Protein AF-A0A6G1YS16-F1 (afdb_monomer_lite)

Foldseek 3Di:
DDPVVVVVVCVVVVVPPPVVVVVCVQCVPPCLVVVVCCCVPVVAWALVVSCVPPPPDDSVNSVVNLVSCVVVVVKDWDWDPDVVIGITIHD

pLDDT: mean 90.27, std 12.43, range [54.34, 98.69]

Structure (mmCIF, N/CA/C/O backbone):
data_AF-A0A6G1YS16-F1
#
_entry.id   AF-A0A6G1YS16-F1
#
loop_
_atom_site.group_PDB
_atom_site.id
_atom_site.type_symbol
_atom_site.label_atom_id
_atom_site.label_alt_id
_atom_site.label_comp_id
_atom_site.label_asym_id
_atom_site.label_entity_id
_atom_site.label_seq_id
_atom_site.pdbx_PDB_ins_code
_atom_site.Cartn_x
_atom_site.Cartn_y
_atom_site.Cartn_z
_atom_site.occupancy
_atom_site.B_iso_or_equiv
_atom_site.auth_seq_id
_atom_site.auth_comp_id
_atom_site.auth_asym_id
_atom_site.auth_atom_id
_atom_site.pdbx_PDB_model_num
ATOM 1 N N . MET A 1 1 ? 25.882 -9.864 -30.267 1.00 58.53 1 MET A N 1
ATOM 2 C CA . MET A 1 1 ? 24.589 -10.519 -30.019 1.00 58.53 1 MET A CA 1
ATOM 3 C C . MET A 1 1 ? 23.552 -9.788 -30.839 1.00 58.53 1 MET A C 1
ATOM 5 O O . MET A 1 1 ? 23.411 -8.580 -30.659 1.00 58.53 1 MET A O 1
ATOM 9 N N . ASN A 1 2 ? 22.962 -10.454 -31.827 1.00 73.62 2 ASN A N 1
ATOM 10 C CA . ASN A 1 2 ? 21.965 -9.826 -32.694 1.00 73.62 2 ASN A CA 1
ATOM 11 C C . ASN A 1 2 ? 20.565 -9.888 -32.047 1.00 73.62 2 ASN A C 1
ATOM 13 O O . ASN A 1 2 ? 20.359 -10.560 -31.037 1.00 73.62 2 ASN A O 1
ATOM 17 N N . MET A 1 3 ? 19.605 -9.163 -32.622 1.00 67.25 3 MET A N 1
ATOM 18 C CA . MET A 1 3 ? 18.242 -9.061 -32.085 1.00 67.25 3 MET A CA 1
ATOM 19 C C . MET A 1 3 ? 17.502 -10.407 -32.006 1.00 67.25 3 MET A C 1
ATOM 21 O O . MET A 1 3 ? 16.671 -10.574 -31.123 1.00 67.25 3 MET A O 1
ATOM 25 N N . ILE A 1 4 ? 17.821 -11.362 -32.884 1.00 74.31 4 ILE A N 1
ATOM 26 C CA . ILE A 1 4 ? 17.199 -12.694 -32.933 1.00 74.31 4 ILE A CA 1
ATOM 27 C C . ILE A 1 4 ? 17.737 -13.567 -31.790 1.00 74.31 4 ILE A C 1
ATOM 29 O O . ILE A 1 4 ? 16.955 -14.164 -31.058 1.00 74.31 4 ILE A O 1
ATOM 33 N N . GLU A 1 5 ? 19.054 -13.548 -31.560 1.00 73.94 5 GLU A N 1
ATOM 34 C CA . GLU A 1 5 ? 19.696 -14.250 -30.436 1.00 73.94 5 GLU A CA 1
ATOM 35 C C . GLU A 1 5 ? 19.213 -13.717 -29.080 1.00 73.94 5 GLU A C 1
ATOM 37 O O . GLU A 1 5 ? 19.019 -14.481 -28.137 1.00 73.94 5 GLU A O 1
ATOM 42 N N . LEU A 1 6 ? 18.997 -12.400 -28.971 1.00 65.94 6 LEU A N 1
ATOM 43 C CA . LEU A 1 6 ? 18.473 -11.787 -27.751 1.00 65.94 6 LEU A CA 1
ATOM 44 C C . LEU A 1 6 ? 17.037 -12.238 -27.476 1.00 65.94 6 LEU A C 1
ATOM 46 O O . LEU A 1 6 ? 16.685 -12.500 -26.330 1.00 65.94 6 LEU A O 1
ATOM 50 N N . GLN A 1 7 ? 16.211 -12.327 -28.513 1.00 68.19 7 GLN A N 1
ATOM 51 C CA . GLN A 1 7 ? 14.805 -12.673 -28.368 1.00 68.19 7 GLN A CA 1
ATOM 52 C C . GLN A 1 7 ? 14.637 -14.143 -27.967 1.00 68.19 7 GLN A C 1
ATOM 54 O O . GLN A 1 7 ? 13.961 -14.418 -26.983 1.00 68.19 7 GLN A O 1
ATOM 59 N N . GLU A 1 8 ? 15.365 -15.059 -28.606 1.00 71.19 8 GLU A N 1
ATOM 60 C CA . GLU A 1 8 ? 15.403 -16.481 -28.237 1.00 71.19 8 GLU A CA 1
ATOM 61 C C . GLU A 1 8 ? 15.956 -16.702 -26.813 1.00 71.19 8 GLU A C 1
ATOM 63 O O . GLU A 1 8 ? 15.453 -17.530 -26.050 1.00 71.19 8 GLU A O 1
ATOM 68 N N . HIS A 1 9 ? 16.953 -15.909 -26.400 1.00 66.69 9 HIS A N 1
ATOM 69 C CA . HIS A 1 9 ? 17.466 -15.928 -25.029 1.00 66.69 9 HIS A CA 1
ATOM 70 C C . HIS A 1 9 ? 16.408 -15.457 -24.020 1.00 66.69 9 HIS A C 1
ATOM 72 O O . HIS A 1 9 ? 16.178 -16.114 -23.008 1.00 66.69 9 HIS A O 1
ATOM 78 N N . LEU A 1 10 ? 15.717 -14.349 -24.296 1.00 64.69 10 LEU A N 1
ATOM 79 C CA . LEU A 1 10 ? 14.656 -13.835 -23.428 1.00 64.69 10 LEU A CA 1
ATOM 80 C C . LEU A 1 10 ? 13.465 -14.802 -23.341 1.00 64.69 10 LEU A C 1
ATOM 82 O O . LEU A 1 10 ? 12.899 -14.957 -22.262 1.00 64.69 10 LEU A O 1
ATOM 86 N N . GLU A 1 11 ? 13.110 -15.496 -24.421 1.00 67.56 11 GLU A N 1
ATOM 87 C CA . GLU A 1 11 ? 12.073 -16.535 -24.410 1.00 67.56 11 GLU A CA 1
ATOM 88 C C . GLU A 1 11 ? 12.471 -17.737 -23.541 1.00 67.56 11 GLU A C 1
ATOM 90 O O . GLU A 1 11 ? 11.694 -18.150 -22.677 1.00 67.56 11 GLU A O 1
ATOM 95 N N . ASN A 1 12 ? 13.709 -18.225 -23.671 1.00 66.31 12 ASN A N 1
ATOM 96 C CA . ASN A 1 12 ? 14.228 -19.354 -22.887 1.00 66.31 12 ASN A CA 1
ATOM 97 C C . ASN A 1 12 ? 14.325 -19.076 -21.375 1.00 66.31 12 ASN A C 1
ATOM 99 O O . ASN A 1 12 ? 14.235 -20.005 -20.573 1.00 66.31 12 ASN A O 1
ATOM 103 N N . PHE A 1 13 ? 14.465 -17.811 -20.968 1.00 65.06 13 PHE A N 1
ATOM 104 C CA . PHE A 1 13 ? 14.422 -17.392 -19.560 1.00 65.06 13 PHE A CA 1
ATOM 105 C C . PHE A 1 13 ? 13.028 -16.925 -19.091 1.00 65.06 13 PHE A C 1
ATOM 107 O O . PHE A 1 13 ? 12.893 -16.438 -17.966 1.00 65.06 13 PHE A O 1
ATOM 114 N N . GLY A 1 14 ? 11.984 -17.046 -19.922 1.00 54.34 14 GLY A N 1
ATOM 115 C CA . GLY A 1 14 ? 10.620 -16.610 -19.587 1.00 54.34 14 GLY A CA 1
ATOM 116 C C . GLY A 1 14 ? 10.456 -15.086 -19.478 1.00 54.34 14 GLY A C 1
ATOM 117 O O . GLY A 1 14 ? 9.530 -14.595 -18.835 1.00 54.34 14 GLY A O 1
ATOM 118 N N . MET A 1 15 ? 11.356 -14.315 -20.090 1.00 61.31 15 MET A N 1
ATOM 119 C CA . MET A 1 15 ? 11.453 -12.856 -19.989 1.00 61.31 15 MET A CA 1
ATOM 120 C C . MET A 1 15 ? 10.594 -12.078 -21.001 1.00 61.31 15 MET A C 1
ATOM 122 O O . MET A 1 15 ? 10.676 -10.850 -21.017 1.00 61.31 15 MET A O 1
ATOM 126 N N . ILE A 1 16 ? 9.716 -12.734 -21.780 1.00 59.53 16 ILE A N 1
ATOM 127 C CA . ILE A 1 16 ? 8.703 -12.049 -22.625 1.00 59.53 16 ILE A CA 1
ATOM 128 C C . ILE A 1 16 ? 7.833 -11.083 -21.788 1.00 59.53 16 ILE A C 1
ATOM 130 O O . ILE A 1 16 ? 7.302 -10.101 -22.302 1.00 59.53 16 ILE A O 1
ATOM 134 N N . ALA A 1 17 ? 7.771 -11.282 -20.470 1.00 69.12 17 ALA A N 1
ATOM 135 C CA . ALA A 1 17 ? 7.373 -10.264 -19.510 1.00 69.12 17 ALA A CA 1
ATOM 136 C C . ALA A 1 17 ? 8.332 -10.307 -18.315 1.00 69.12 17 ALA A C 1
ATOM 138 O O . ALA A 1 17 ? 8.100 -11.052 -17.365 1.00 69.12 17 ALA A O 1
ATOM 139 N N . CYS A 1 18 ? 9.425 -9.537 -18.373 1.00 78.69 18 CYS A N 1
ATOM 140 C CA . CYS A 1 18 ? 10.43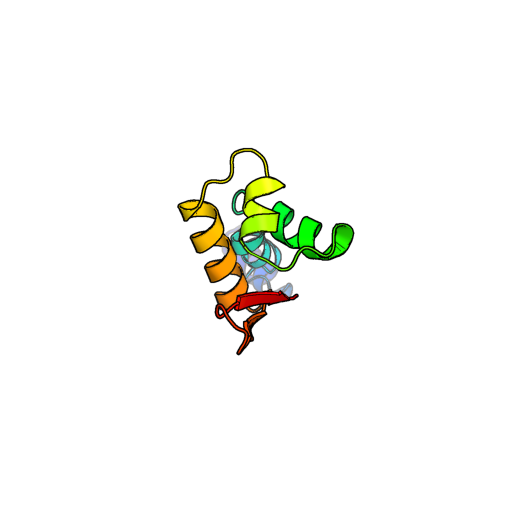0 -9.489 -17.309 1.00 78.69 18 CYS A CA 1
ATOM 141 C C . CYS A 1 18 ? 9.760 -9.280 -15.931 1.00 78.69 18 CYS A C 1
ATOM 143 O O . CYS A 1 18 ? 9.208 -8.204 -15.671 1.00 78.69 18 CYS A O 1
ATOM 145 N N . PRO A 1 19 ? 9.814 -10.270 -15.018 1.00 78.75 19 PRO A N 1
ATOM 146 C CA . PRO A 1 19 ? 9.155 -10.167 -13.715 1.00 78.75 19 PRO A CA 1
ATOM 147 C C . PRO A 1 19 ? 9.689 -9.009 -12.867 1.00 78.75 19 PRO A C 1
ATOM 149 O O . PRO A 1 19 ? 8.962 -8.431 -12.056 1.00 78.75 19 PRO A O 1
ATOM 152 N N . VAL A 1 20 ? 10.953 -8.635 -13.087 1.00 86.31 20 VAL A N 1
ATOM 153 C CA . VAL A 1 20 ? 11.584 -7.475 -12.451 1.00 86.31 20 VAL A CA 1
ATOM 154 C C . VAL A 1 20 ? 10.941 -6.177 -12.934 1.00 86.31 20 VAL A C 1
ATOM 156 O O . VAL A 1 20 ? 10.571 -5.352 -12.105 1.00 86.31 20 VAL A O 1
ATOM 159 N N . ASP A 1 21 ? 10.741 -6.011 -14.245 1.00 84.06 21 ASP A N 1
ATOM 160 C CA . ASP A 1 21 ? 10.087 -4.822 -14.808 1.00 84.06 21 ASP A CA 1
ATOM 161 C C . ASP A 1 21 ? 8.645 -4.687 -14.297 1.00 84.06 21 ASP A C 1
ATOM 163 O O . ASP A 1 21 ? 8.223 -3.619 -13.855 1.00 84.06 21 ASP A O 1
ATOM 167 N N . ASN A 1 22 ? 7.910 -5.800 -14.241 1.00 81.38 22 ASN A N 1
ATOM 168 C CA . ASN A 1 22 ? 6.559 -5.821 -13.680 1.00 81.38 22 ASN A CA 1
ATOM 169 C C . ASN A 1 22 ? 6.541 -5.444 -12.194 1.00 81.38 22 ASN A C 1
ATOM 171 O O . ASN A 1 22 ? 5.704 -4.649 -11.772 1.00 81.38 22 ASN A O 1
ATOM 175 N N . SER A 1 23 ? 7.497 -5.945 -11.411 1.00 87.94 23 SER A N 1
ATOM 176 C CA . SER A 1 23 ? 7.633 -5.580 -9.997 1.00 87.94 23 SER A CA 1
ATOM 177 C C . SER A 1 23 ? 7.987 -4.098 -9.826 1.00 87.94 23 SER A C 1
ATOM 179 O O . SER A 1 23 ? 7.443 -3.421 -8.952 1.00 87.94 23 SER A O 1
ATOM 181 N N . LEU A 1 24 ? 8.863 -3.560 -10.679 1.00 90.62 24 LEU A N 1
ATOM 182 C CA . LEU A 1 24 ? 9.284 -2.158 -10.641 1.00 90.62 24 LEU A CA 1
ATOM 183 C C . LEU A 1 24 ? 8.180 -1.189 -11.070 1.00 90.62 24 LEU A C 1
ATOM 185 O O . LEU A 1 24 ? 8.115 -0.090 -10.521 1.00 90.62 24 LEU A O 1
ATOM 189 N N . LYS A 1 25 ? 7.263 -1.585 -11.960 1.00 86.75 25 LYS A N 1
ATOM 190 C CA . LYS A 1 25 ? 6.071 -0.775 -12.281 1.00 86.75 25 LYS A CA 1
ATOM 191 C C . LYS A 1 25 ? 5.235 -0.456 -11.044 1.00 86.75 25 LYS A C 1
ATOM 193 O O . LYS A 1 25 ? 4.645 0.621 -10.991 1.00 86.75 25 LYS A O 1
ATOM 198 N N . ILE A 1 26 ? 5.235 -1.356 -10.059 1.00 88.38 26 ILE A N 1
ATOM 199 C CA . ILE A 1 26 ? 4.506 -1.230 -8.793 1.00 88.38 26 ILE A CA 1
ATOM 200 C C . ILE A 1 26 ? 5.398 -0.571 -7.732 1.00 88.38 26 ILE A C 1
ATOM 202 O O . ILE A 1 26 ? 5.116 0.526 -7.251 1.00 88.38 26 ILE A O 1
ATOM 206 N N . PHE A 1 27 ? 6.504 -1.223 -7.368 1.00 93.56 27 PHE A N 1
ATOM 207 C CA . PHE A 1 27 ? 7.337 -0.827 -6.229 1.00 93.56 27 PHE A CA 1
ATOM 208 C C . PHE A 1 27 ? 8.309 0.313 -6.538 1.00 93.56 27 PHE A C 1
ATOM 210 O O . PHE A 1 27 ? 8.764 0.991 -5.617 1.00 93.56 27 PHE A O 1
ATOM 217 N N . GLY A 1 28 ? 8.601 0.561 -7.816 1.00 93.06 28 GLY A N 1
ATOM 218 C CA . GLY A 1 28 ? 9.396 1.703 -8.266 1.00 93.06 28 GLY A CA 1
ATOM 219 C C . GLY A 1 28 ? 8.633 3.029 -8.205 1.00 93.06 28 GLY A C 1
ATOM 220 O O . GLY A 1 28 ? 9.247 4.094 -8.269 1.00 93.06 28 GLY A O 1
ATOM 221 N N . GLN A 1 29 ? 7.305 3.000 -8.030 1.00 95.00 29 GLN A N 1
ATOM 222 C CA . GLN A 1 29 ? 6.521 4.215 -7.833 1.00 95.00 29 GLN A CA 1
ATOM 223 C C . GLN A 1 29 ? 6.887 4.885 -6.509 1.00 95.00 29 GLN A C 1
ATOM 225 O O . GLN A 1 29 ? 6.900 4.258 -5.445 1.00 95.00 29 GLN A O 1
ATOM 230 N N . LYS A 1 30 ? 7.110 6.204 -6.553 1.00 97.50 30 LYS A N 1
ATOM 231 C CA . LYS A 1 30 ? 7.411 6.996 -5.355 1.00 97.50 30 LYS A CA 1
ATOM 232 C C . LYS A 1 30 ? 6.369 6.718 -4.263 1.00 97.50 30 LYS A C 1
ATOM 234 O O . LYS A 1 30 ? 5.168 6.822 -4.515 1.00 97.50 30 LYS A O 1
ATOM 239 N N . TYR A 1 31 ? 6.861 6.402 -3.064 1.00 98.38 31 TYR A N 1
ATOM 240 C CA . TYR A 1 31 ? 6.120 6.049 -1.844 1.00 98.38 31 TYR A CA 1
ATOM 241 C C . TYR A 1 31 ? 5.499 4.646 -1.755 1.00 98.38 31 TYR A C 1
ATOM 243 O O . TYR A 1 31 ? 5.111 4.269 -0.649 1.00 98.38 31 TYR A O 1
ATOM 251 N N . ALA A 1 32 ? 5.454 3.839 -2.823 1.00 97.62 32 ALA A N 1
ATOM 252 C CA . ALA A 1 32 ? 4.864 2.494 -2.761 1.00 97.62 32 ALA A CA 1
ATOM 253 C C . ALA A 1 32 ? 5.540 1.620 -1.687 1.00 97.62 32 ALA A C 1
ATOM 255 O O . ALA A 1 32 ? 4.883 1.102 -0.782 1.00 97.62 32 ALA A O 1
ATOM 256 N N . LEU A 1 33 ? 6.876 1.564 -1.701 1.00 97.94 33 LEU A N 1
ATOM 257 C CA . LEU A 1 33 ? 7.647 0.827 -0.696 1.00 97.94 33 LEU A CA 1
ATOM 258 C C . LEU A 1 33 ? 7.517 1.400 0.721 1.00 97.94 33 LEU A C 1
ATOM 260 O O . LEU A 1 33 ? 7.622 0.651 1.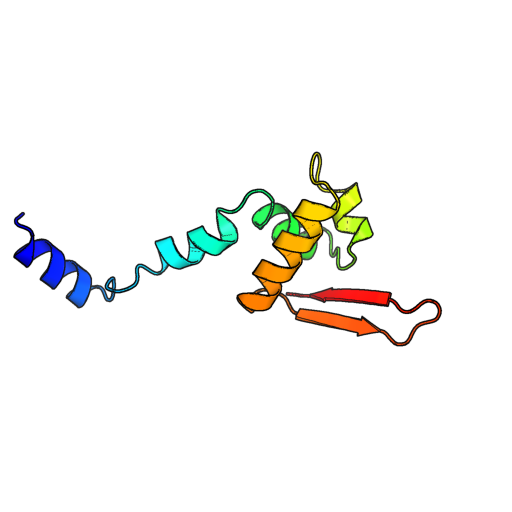687 1.00 97.94 33 LEU A O 1
ATOM 264 N N . HIS A 1 34 ? 7.273 2.704 0.884 1.00 98.50 34 HIS A N 1
ATOM 265 C CA . HIS A 1 34 ? 7.079 3.294 2.214 1.00 98.50 34 HIS A CA 1
ATOM 266 C C . HIS A 1 34 ? 5.752 2.851 2.839 1.00 98.50 34 HIS A C 1
ATOM 268 O O . HIS A 1 34 ? 5.717 2.546 4.029 1.00 98.50 34 HIS A O 1
ATOM 274 N N . ILE A 1 35 ? 4.687 2.751 2.038 1.00 98.50 35 ILE A N 1
ATOM 275 C CA . ILE A 1 35 ? 3.386 2.233 2.484 1.00 98.50 35 ILE A CA 1
ATOM 276 C C . ILE A 1 35 ? 3.535 0.775 2.932 1.00 98.50 35 ILE A C 1
ATOM 278 O O . ILE A 1 35 ? 3.198 0.450 4.070 1.00 98.50 35 ILE A O 1
ATOM 282 N N . VAL A 1 36 ? 4.122 -0.077 2.083 1.00 98.19 36 VAL A N 1
ATOM 283 C CA . VAL A 1 36 ? 4.328 -1.507 2.380 1.00 98.19 36 VAL A CA 1
ATOM 284 C C . VAL A 1 36 ? 5.222 -1.702 3.607 1.00 98.19 36 VAL A C 1
ATOM 286 O O . VAL A 1 36 ? 4.868 -2.444 4.523 1.00 98.19 36 VAL A O 1
ATOM 289 N N . ARG A 1 37 ? 6.347 -0.978 3.695 1.00 98.12 37 ARG A N 1
ATOM 290 C CA . ARG A 1 37 ? 7.226 -0.984 4.876 1.00 98.12 37 ARG A CA 1
ATOM 291 C C . ARG A 1 37 ? 6.457 -0.603 6.140 1.00 98.12 37 ARG A C 1
ATOM 293 O O . ARG A 1 37 ? 6.618 -1.259 7.166 1.00 98.12 37 ARG A O 1
ATOM 300 N N . ASN A 1 38 ? 5.620 0.429 6.094 1.00 98.50 38 ASN A N 1
ATOM 301 C CA . ASN A 1 38 ? 4.870 0.869 7.267 1.00 98.50 38 ASN A CA 1
ATOM 302 C C . ASN A 1 38 ? 3.781 -0.137 7.682 1.00 98.50 38 ASN A C 1
ATOM 304 O O . ASN A 1 38 ? 3.557 -0.308 8.880 1.00 98.50 38 ASN A O 1
ATOM 308 N N . MET A 1 39 ? 3.162 -0.856 6.741 1.00 98.38 39 MET A N 1
ATOM 309 C CA . MET A 1 39 ? 2.273 -1.983 7.059 1.00 98.38 39 MET A CA 1
ATOM 310 C C . MET A 1 39 ? 3.034 -3.116 7.761 1.00 98.38 39 MET A C 1
ATOM 312 O O . MET A 1 39 ? 2.614 -3.591 8.815 1.00 98.38 39 MET A O 1
ATOM 316 N N . LEU A 1 40 ? 4.188 -3.519 7.221 1.00 98.25 40 LEU A N 1
ATOM 317 C CA . LEU A 1 40 ? 4.972 -4.637 7.757 1.00 98.25 40 LEU A CA 1
ATOM 318 C C . LEU A 1 40 ? 5.607 -4.325 9.114 1.00 98.25 40 LEU A C 1
ATOM 320 O O . LEU A 1 40 ? 5.490 -5.123 10.047 1.00 98.25 40 LEU A O 1
ATOM 324 N N . VAL A 1 41 ? 6.276 -3.177 9.214 1.00 98.00 41 VAL A N 1
ATOM 325 C CA . VAL A 1 41 ? 7.140 -2.817 10.346 1.00 98.00 41 VAL A CA 1
ATOM 326 C C . VAL A 1 41 ? 6.367 -2.056 11.416 1.00 98.00 41 VAL A C 1
ATOM 328 O O . VAL A 1 41 ? 6.500 -2.356 12.596 1.00 98.00 41 VAL A O 1
ATOM 331 N N . LEU A 1 42 ? 5.542 -1.085 11.013 1.00 97.94 42 LEU A N 1
ATOM 332 C CA . LEU A 1 42 ? 4.819 -0.209 11.943 1.00 97.94 42 LEU A CA 1
ATOM 333 C C . LEU A 1 42 ? 3.377 -0.664 12.201 1.00 97.94 42 LEU A C 1
ATOM 335 O O . LEU A 1 42 ? 2.674 -0.016 12.972 1.00 97.94 42 LEU A O 1
ATOM 339 N N . LYS A 1 43 ? 2.926 -1.741 11.539 1.00 97.88 4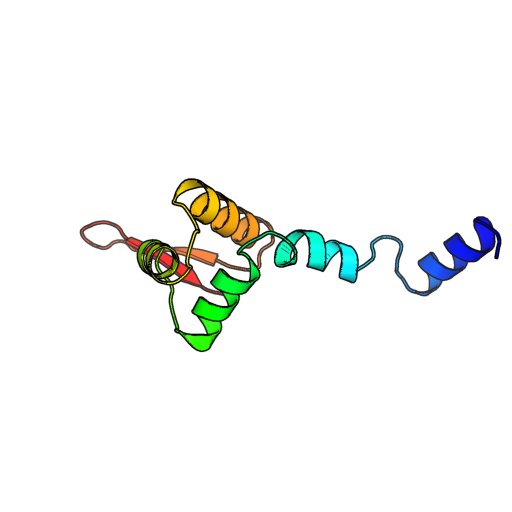3 LYS A N 1
ATOM 340 C CA . LYS A 1 43 ? 1.551 -2.265 11.616 1.00 97.88 43 LYS A CA 1
ATOM 341 C C . LYS A 1 43 ? 0.487 -1.203 11.322 1.00 97.88 43 LYS A C 1
ATOM 343 O O . LYS A 1 43 ? -0.618 -1.245 11.855 1.00 97.88 43 LYS A O 1
ATOM 348 N N . GLN A 1 44 ? 0.825 -0.231 10.475 1.00 98.44 44 GLN A N 1
ATOM 349 C CA . GLN A 1 44 ? -0.112 0.800 10.048 1.00 98.44 44 GLN A CA 1
ATOM 350 C C . GLN A 1 44 ? -1.071 0.219 9.016 1.00 98.44 44 GLN A C 1
ATOM 352 O O . GLN A 1 44 ? -0.643 -0.442 8.077 1.00 98.44 44 GLN A O 1
ATOM 357 N N . ASN A 1 45 ? -2.360 0.489 9.181 1.00 98.19 45 ASN A N 1
ATOM 358 C CA . ASN A 1 45 ? -3.421 -0.039 8.326 1.00 98.19 45 ASN A CA 1
ATOM 359 C C . ASN A 1 45 ? -4.454 1.027 7.930 1.00 98.19 45 ASN A C 1
ATOM 361 O O . ASN A 1 45 ? -5.413 0.722 7.232 1.00 98.19 45 ASN A O 1
ATOM 365 N N . ARG A 1 46 ? -4.290 2.288 8.349 1.00 98.06 46 ARG A N 1
ATOM 366 C CA . ARG A 1 46 ? -5.248 3.373 8.076 1.00 98.06 46 ARG A CA 1
ATOM 367 C C . ARG A 1 46 ? -4.618 4.497 7.279 1.00 98.06 46 ARG A C 1
ATOM 369 O O . ARG A 1 46 ? -3.494 4.910 7.546 1.00 98.06 46 ARG A O 1
ATOM 376 N N . PHE A 1 47 ? -5.413 5.093 6.390 1.00 98.31 47 PHE A N 1
ATOM 377 C CA . PHE A 1 47 ? -4.998 6.207 5.528 1.00 98.31 47 PHE A CA 1
ATOM 378 C C . PHE A 1 47 ? -4.266 7.320 6.296 1.00 98.31 47 PHE A C 1
ATOM 380 O O . PHE A 1 47 ? -3.154 7.704 5.949 1.00 98.31 47 PHE A O 1
ATOM 387 N N . GLY A 1 48 ? -4.860 7.801 7.393 1.00 98.00 48 GLY A N 1
ATOM 388 C CA . GLY A 1 48 ? -4.272 8.877 8.193 1.00 98.00 48 GLY A CA 1
ATOM 389 C C . GLY A 1 48 ? -2.968 8.496 8.900 1.00 98.00 48 GLY A C 1
ATOM 390 O O . GLY A 1 48 ? -2.180 9.384 9.207 1.00 98.00 48 GLY A O 1
ATOM 391 N N . GLN A 1 49 ? -2.715 7.208 9.160 1.00 98.50 49 GLN A N 1
ATOM 392 C CA . GLN A 1 49 ? -1.434 6.770 9.722 1.00 98.50 49 GLN A CA 1
ATOM 393 C C . GLN A 1 49 ? -0.324 6.917 8.682 1.00 98.50 49 GLN A C 1
ATOM 395 O O . GLN A 1 49 ? 0.691 7.531 8.992 1.00 98.50 49 G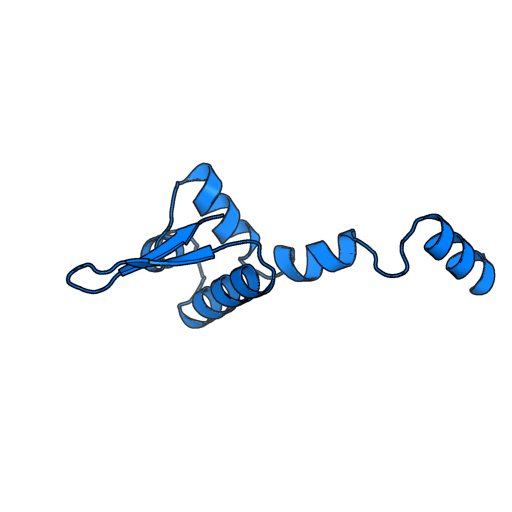LN A O 1
ATOM 400 N N . PHE A 1 50 ? -0.554 6.448 7.451 1.00 98.56 50 PHE A N 1
ATOM 401 C CA . PHE A 1 50 ? 0.398 6.601 6.347 1.00 98.56 50 PHE A CA 1
ATOM 402 C C . PHE A 1 50 ? 0.649 8.071 6.005 1.00 98.56 50 PHE A C 1
ATOM 404 O O . PHE A 1 50 ? 1.796 8.473 5.847 1.00 98.56 50 PHE A O 1
ATOM 411 N N . LEU A 1 51 ? -0.410 8.886 5.946 1.00 98.56 51 LEU A N 1
ATOM 412 C CA . LEU A 1 51 ? -0.295 10.312 5.625 1.00 98.56 51 LEU A CA 1
ATOM 413 C C . LEU A 1 51 ? 0.568 11.074 6.641 1.00 98.56 51 LEU A C 1
ATOM 415 O O . LEU A 1 51 ? 1.272 12.003 6.269 1.00 98.56 51 LEU A O 1
ATOM 419 N N . ARG A 1 52 ? 0.508 10.692 7.922 1.00 98.31 52 ARG A N 1
ATOM 420 C CA . ARG A 1 52 ? 1.316 11.318 8.979 1.00 98.31 52 ARG A CA 1
ATOM 421 C C . ARG A 1 52 ? 2.745 10.791 9.043 1.00 98.31 52 ARG A C 1
ATOM 423 O O . ARG A 1 52 ? 3.624 11.520 9.481 1.00 98.31 52 ARG A O 1
ATOM 430 N N . SER A 1 53 ? 2.967 9.525 8.696 1.00 98.19 53 SER A N 1
ATOM 431 C CA . SER A 1 53 ? 4.257 8.854 8.895 1.00 98.19 53 SER A CA 1
ATOM 432 C C . SER A 1 53 ? 5.175 8.894 7.674 1.00 98.19 53 SER A C 1
ATOM 434 O O . SER A 1 53 ? 6.378 8.688 7.821 1.00 98.19 53 SER A O 1
ATOM 436 N N . ILE A 1 54 ? 4.632 9.124 6.478 1.00 98.31 54 ILE A N 1
ATOM 437 C CA . ILE A 1 54 ? 5.401 9.206 5.235 1.00 98.31 54 ILE A CA 1
ATOM 438 C C . ILE A 1 54 ? 5.613 10.679 4.895 1.00 98.31 54 ILE A C 1
ATOM 440 O O . ILE A 1 54 ? 4.712 11.363 4.416 1.00 98.31 54 ILE A O 1
ATOM 444 N N . GLU A 1 55 ? 6.824 11.170 5.122 1.00 97.88 55 GLU A N 1
ATOM 445 C CA . GLU A 1 55 ? 7.162 12.564 4.856 1.00 97.88 55 GLU A CA 1
ATOM 446 C C . GLU A 1 55 ? 6.988 12.933 3.370 1.00 97.88 55 GLU A C 1
ATOM 448 O O . GLU A 1 55 ? 7.386 12.207 2.452 1.00 97.88 55 GLU A O 1
ATOM 453 N N . GLY A 1 56 ? 6.358 14.083 3.125 1.00 97.88 56 GLY A N 1
ATOM 454 C CA . GLY A 1 56 ? 6.168 14.647 1.790 1.00 97.88 56 GLY A CA 1
ATOM 455 C C . GLY A 1 56 ? 5.109 13.960 0.921 1.00 97.88 56 GLY A C 1
ATOM 456 O O . GLY A 1 56 ? 4.856 14.438 -0.188 1.00 97.88 56 GLY A O 1
ATOM 457 N N . ILE A 1 57 ? 4.462 12.877 1.375 1.00 98.56 57 ILE A N 1
ATOM 458 C CA . ILE A 1 57 ? 3.298 12.345 0.659 1.00 98.56 57 ILE A CA 1
ATOM 459 C C . ILE A 1 57 ? 2.087 13.248 0.912 1.00 98.56 57 ILE A C 1
ATOM 461 O O . ILE A 1 57 ? 1.786 13.616 2.044 1.00 98.56 57 ILE A O 1
ATOM 465 N N . ASN A 1 58 ? 1.363 13.599 -0.148 1.00 98.50 58 ASN A N 1
ATOM 466 C CA . ASN A 1 58 ? 0.089 14.303 -0.023 1.00 98.50 58 ASN A CA 1
ATOM 467 C C . ASN A 1 58 ? -1.092 13.325 -0.149 1.00 98.50 58 ASN A C 1
ATOM 469 O O . ASN A 1 58 ? -0.944 12.194 -0.619 1.00 98.50 58 ASN A O 1
ATOM 473 N N . THR A 1 59 ? -2.288 13.782 0.228 1.00 98.62 59 THR A N 1
ATOM 474 C CA . THR A 1 59 ? -3.532 12.996 0.192 1.00 98.62 59 THR A CA 1
ATOM 475 C C . THR A 1 59 ? -3.815 12.389 -1.184 1.00 98.62 59 THR A C 1
ATOM 477 O O . THR A 1 59 ? -4.210 11.226 -1.274 1.00 98.62 59 THR A O 1
ATOM 480 N N . LYS A 1 60 ? -3.596 13.153 -2.264 1.00 98.50 60 LYS A N 1
ATOM 481 C CA . LYS A 1 60 ? -3.843 12.692 -3.638 1.00 98.50 60 LYS A CA 1
ATOM 482 C C . LYS A 1 60 ? -2.907 11.539 -3.994 1.00 98.50 60 LYS A C 1
ATOM 484 O O . LYS A 1 60 ? -3.377 10.497 -4.439 1.00 98.50 60 LYS A O 1
ATOM 489 N N . THR A 1 61 ? -1.608 11.701 -3.758 1.00 98.44 61 THR A N 1
ATOM 490 C CA . THR A 1 61 ? -0.605 10.673 -4.046 1.00 98.44 61 THR A CA 1
ATOM 491 C C . THR A 1 61 ? -0.829 9.427 -3.197 1.00 98.44 61 THR A C 1
ATOM 493 O O . THR A 1 61 ? -0.793 8.331 -3.739 1.00 98.44 61 THR A O 1
ATOM 496 N N . LEU A 1 62 ? -1.133 9.562 -1.901 1.00 98.69 62 LEU A N 1
ATOM 497 C CA . LEU A 1 62 ? -1.431 8.407 -1.049 1.00 98.69 62 LEU A CA 1
ATOM 498 C C . LEU A 1 62 ? -2.657 7.628 -1.548 1.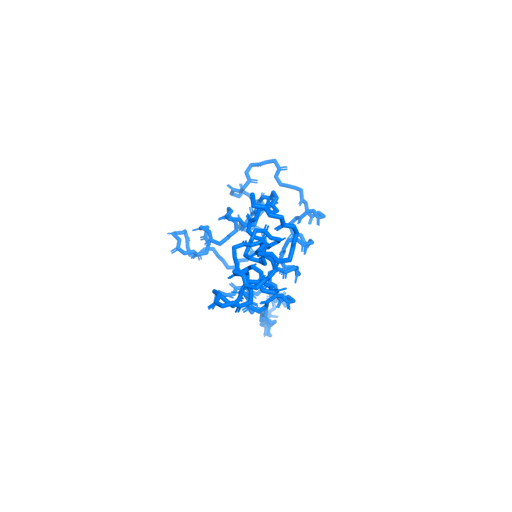00 98.69 62 LEU A C 1
ATOM 500 O O . LEU A 1 62 ? -2.619 6.403 -1.603 1.00 98.69 62 LEU A O 1
ATOM 504 N N . SER A 1 63 ? -3.719 8.331 -1.950 1.00 98.50 63 SER A N 1
ATOM 505 C CA . SER A 1 63 ? -4.922 7.710 -2.519 1.00 98.50 63 SER A CA 1
ATOM 506 C C . SER A 1 63 ? -4.615 6.937 -3.806 1.00 98.50 63 SER A C 1
ATOM 508 O O . SER A 1 63 ? -5.021 5.785 -3.938 1.00 98.50 63 SER A O 1
ATOM 510 N N . ILE A 1 64 ? -3.838 7.536 -4.718 1.00 98.25 64 ILE A N 1
ATOM 511 C CA . ILE A 1 64 ? -3.397 6.884 -5.961 1.00 98.25 64 ILE A CA 1
ATOM 512 C C . ILE A 1 64 ? -2.578 5.628 -5.648 1.00 98.25 64 ILE A C 1
ATOM 514 O O . ILE A 1 64 ? -2.880 4.565 -6.173 1.00 98.25 64 ILE A O 1
ATOM 518 N N . ARG A 1 65 ? -1.583 5.726 -4.758 1.00 98.38 65 ARG A N 1
ATOM 519 C CA . ARG A 1 65 ? -0.704 4.597 -4.425 1.00 98.38 65 ARG A CA 1
ATOM 520 C C . ARG A 1 65 ? -1.448 3.447 -3.747 1.00 98.38 65 ARG A C 1
ATOM 522 O O . ARG A 1 65 ? -1.187 2.298 -4.071 1.00 98.38 65 ARG A O 1
ATOM 529 N N . LEU A 1 66 ? -2.365 3.735 -2.820 1.00 98.38 66 LEU A N 1
ATOM 530 C CA . LEU A 1 66 ? -3.176 2.694 -2.179 1.00 98.38 66 LEU A CA 1
ATOM 531 C C . LEU A 1 66 ? -4.089 1.995 -3.192 1.00 98.38 66 LEU A C 1
ATOM 533 O O . LEU A 1 66 ? -4.204 0.777 -3.140 1.00 98.38 66 LEU A O 1
ATOM 537 N N . ARG A 1 67 ? -4.683 2.744 -4.129 1.00 97.94 67 ARG A N 1
ATOM 538 C CA . ARG A 1 67 ? -5.478 2.159 -5.213 1.00 97.94 67 ARG A CA 1
ATOM 539 C C . ARG A 1 67 ? -4.632 1.288 -6.132 1.00 97.94 67 ARG A C 1
ATOM 541 O O . ARG A 1 67 ? -5.012 0.163 -6.384 1.00 97.94 67 ARG A O 1
ATOM 548 N N . GLU A 1 68 ? -3.478 1.770 -6.584 1.00 96.81 68 GLU A N 1
ATOM 549 C CA . GLU A 1 68 ? -2.585 0.974 -7.436 1.00 96.81 68 GLU A CA 1
ATOM 550 C C . GLU A 1 68 ? -2.157 -0.319 -6.731 1.00 96.81 68 GLU A C 1
ATOM 552 O O . GLU A 1 68 ? -2.244 -1.392 -7.313 1.00 96.81 68 GLU A O 1
ATOM 557 N N . LEU A 1 69 ? -1.747 -0.248 -5.460 1.00 97.44 69 LEU A N 1
ATOM 558 C CA . LEU A 1 69 ? -1.392 -1.442 -4.686 1.00 97.44 69 LEU A CA 1
ATOM 559 C C . LEU A 1 69 ? -2.574 -2.418 -4.543 1.00 97.44 69 LEU A C 1
ATOM 561 O O . LEU A 1 69 ? -2.349 -3.625 -4.520 1.00 97.44 69 LEU A O 1
ATOM 565 N N . GLU A 1 70 ? -3.808 -1.918 -4.446 1.00 97.88 70 GLU A N 1
ATOM 566 C CA . GLU A 1 70 ? -5.025 -2.738 -4.436 1.00 97.88 70 GLU A CA 1
ATOM 567 C C . GLU A 1 70 ? -5.294 -3.367 -5.814 1.00 97.88 70 GLU A C 1
ATOM 569 O O . GLU A 1 70 ? -5.500 -4.575 -5.900 1.00 97.88 70 GLU A O 1
ATOM 574 N N . ASP A 1 71 ? -5.206 -2.583 -6.891 1.00 95.75 71 ASP A N 1
ATOM 575 C CA . ASP A 1 71 ? -5.418 -3.028 -8.274 1.00 95.75 71 ASP A CA 1
ATOM 576 C C . ASP A 1 71 ? -4.398 -4.104 -8.690 1.00 95.75 71 ASP A C 1
ATOM 578 O O . ASP A 1 71 ? -4.733 -5.049 -9.405 1.00 95.75 71 ASP A O 1
ATOM 582 N N . PHE A 1 72 ? -3.155 -4.000 -8.207 1.00 93.25 72 PHE A N 1
ATOM 583 C CA . PHE A 1 72 ? -2.110 -5.011 -8.401 1.00 93.25 72 PHE A CA 1
ATOM 584 C C . PHE A 1 72 ? -2.216 -6.209 -7.440 1.00 93.25 72 PHE A C 1
ATOM 586 O O . PHE A 1 72 ? -1.380 -7.110 -7.499 1.00 93.25 72 PHE A O 1
ATOM 593 N N . GLY A 1 73 ? -3.212 -6.235 -6.549 1.00 94.88 73 GLY A N 1
ATOM 594 C CA . GLY A 1 73 ? -3.435 -7.330 -5.602 1.00 94.88 73 GLY A CA 1
ATOM 595 C C . GLY A 1 73 ? -2.392 -7.430 -4.485 1.00 94.88 73 GLY A C 1
ATOM 596 O O . GLY A 1 73 ? -2.281 -8.474 -3.850 1.00 94.88 73 GLY A O 1
ATOM 597 N N . ILE A 1 74 ? -1.619 -6.367 -4.246 1.00 96.19 74 ILE A N 1
ATOM 598 C CA . ILE A 1 74 ? -0.593 -6.316 -3.194 1.00 96.19 74 ILE A CA 1
ATOM 599 C C . ILE A 1 74 ? -1.216 -6.022 -1.830 1.00 96.19 74 ILE A C 1
ATOM 601 O O . ILE A 1 74 ? -0.694 -6.466 -0.814 1.00 96.19 74 ILE A O 1
ATOM 605 N N . ILE A 1 75 ? -2.301 -5.245 -1.799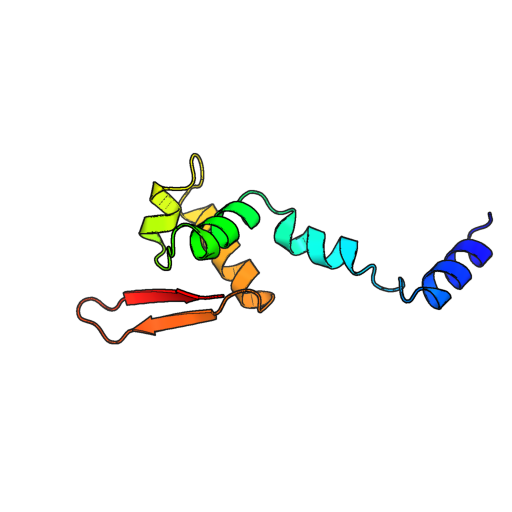 1.00 98.19 75 ILE A N 1
ATOM 606 C CA . ILE A 1 75 ? -3.050 -4.955 -0.575 1.00 98.19 75 ILE A CA 1
ATOM 607 C C . ILE A 1 75 ? -4.542 -5.193 -0.784 1.00 98.19 75 ILE A C 1
ATOM 609 O O . ILE A 1 75 ? -5.064 -5.080 -1.889 1.00 98.19 75 ILE A O 1
ATOM 613 N N . LYS A 1 76 ? -5.256 -5.430 0.311 1.00 98.56 76 LYS A N 1
ATOM 614 C CA . LYS A 1 76 ? -6.712 -5.486 0.369 1.00 98.56 76 LYS A CA 1
ATOM 615 C C . LYS A 1 76 ? -7.256 -4.295 1.143 1.00 98.56 76 LYS A C 1
ATOM 617 O O . LYS A 1 76 ? -6.854 -4.047 2.282 1.00 98.56 76 LYS A O 1
ATOM 622 N N . ARG A 1 77 ? -8.239 -3.601 0.567 1.00 98.38 77 ARG A N 1
ATOM 623 C CA . ARG A 1 77 ? -9.031 -2.586 1.265 1.00 98.38 77 ARG A CA 1
ATOM 624 C C . ARG A 1 77 ? -10.261 -3.224 1.907 1.00 98.38 77 ARG A C 1
ATOM 626 O O . ARG A 1 77 ? -11.028 -3.927 1.257 1.00 98.38 77 ARG A O 1
ATOM 633 N N . THR A 1 78 ? -10.488 -2.939 3.184 1.00 98.19 78 THR A N 1
ATOM 634 C CA . THR A 1 78 ? -11.669 -3.397 3.925 1.00 98.19 78 THR A CA 1
ATOM 635 C C . THR A 1 78 ? -12.424 -2.202 4.492 1.00 98.19 78 THR A C 1
ATOM 637 O O . THR A 1 78 ? -11.846 -1.346 5.161 1.00 98.19 78 THR A O 1
ATOM 640 N N . ILE A 1 79 ? -13.731 -2.137 4.229 1.00 97.38 79 ILE A N 1
ATOM 641 C CA . ILE A 1 79 ? -14.630 -1.154 4.839 1.00 97.38 79 ILE A CA 1
ATOM 642 C C . ILE A 1 79 ? -15.223 -1.783 6.097 1.00 97.38 79 ILE A C 1
ATOM 644 O O . ILE A 1 79 ? -15.885 -2.816 6.026 1.00 97.38 79 ILE A O 1
ATOM 648 N N . LEU A 1 80 ? -14.984 -1.158 7.245 1.00 95.81 80 LEU A N 1
ATOM 649 C CA . LEU A 1 80 ? -15.482 -1.621 8.532 1.00 95.81 80 LEU A CA 1
ATOM 650 C C . LEU A 1 80 ? -16.784 -0.889 8.889 1.00 95.81 80 LEU A C 1
ATOM 652 O O . LEU A 1 80 ? -16.815 0.348 8.833 1.00 95.81 80 LEU A O 1
ATOM 656 N N . PRO A 1 81 ? -17.843 -1.612 9.306 1.00 95.56 81 PRO A N 1
ATOM 657 C CA . PRO A 1 81 ? -19.132 -1.034 9.683 1.00 95.56 81 PRO A CA 1
ATOM 658 C C . PRO A 1 81 ? -19.086 -0.421 11.095 1.00 95.56 81 PRO A C 1
ATOM 660 O O . PRO A 1 81 ? -19.827 -0.803 11.997 1.00 95.56 81 PRO A O 1
ATOM 663 N N . THR A 1 82 ? -18.180 0.530 11.308 1.00 94.94 82 THR A N 1
ATOM 664 C CA . THR A 1 82 ? -18.032 1.292 12.554 1.00 94.94 82 THR A CA 1
ATOM 665 C C . THR A 1 82 ? -18.818 2.607 12.497 1.00 94.94 82 THR A C 1
ATOM 667 O O . THR A 1 82 ? -19.351 2.991 11.455 1.00 94.94 82 THR A O 1
ATOM 670 N N . ARG A 1 83 ? -18.882 3.337 13.617 1.00 92.25 83 ARG A N 1
ATOM 671 C CA . ARG A 1 83 ? -19.430 4.703 13.686 1.00 92.25 83 ARG A CA 1
ATOM 672 C C . ARG A 1 83 ? -18.327 5.672 14.139 1.00 92.25 83 ARG A C 1
ATOM 674 O O . ARG A 1 83 ? -17.975 5.628 15.315 1.00 92.25 83 ARG A O 1
ATOM 681 N N . PRO A 1 84 ? -17.766 6.526 13.260 1.00 91.00 84 PRO A N 1
ATOM 682 C CA . PRO A 1 84 ? -18.005 6.625 11.812 1.00 91.00 84 PRO A CA 1
ATOM 683 C C . PRO A 1 84 ? -17.480 5.402 11.044 1.00 91.00 84 PRO A C 1
ATOM 685 O O . PRO A 1 84 ? -16.669 4.649 11.584 1.00 91.00 84 PRO A O 1
ATOM 688 N N . VAL A 1 85 ? -17.919 5.211 9.793 1.00 94.31 85 VAL A N 1
ATOM 689 C CA . VAL A 1 85 ? -17.418 4.139 8.909 1.00 94.31 85 VAL A CA 1
ATOM 690 C C . VAL A 1 85 ? -15.912 4.295 8.726 1.00 94.31 85 VAL A C 1
ATOM 692 O O . VAL A 1 85 ? -15.414 5.396 8.489 1.00 94.31 85 VAL A O 1
ATOM 695 N N . GLN A 1 86 ? -15.184 3.189 8.845 1.00 94.06 86 GLN A N 1
ATOM 696 C CA . GLN A 1 86 ? -13.730 3.178 8.751 1.00 94.06 86 GLN A CA 1
ATOM 697 C C . GLN A 1 86 ? -13.267 2.352 7.557 1.00 94.06 86 GLN A C 1
ATOM 699 O O . GLN A 1 86 ? -13.972 1.488 7.045 1.00 94.06 86 GLN A O 1
ATOM 704 N N . THR A 1 87 ? -12.061 2.645 7.086 1.00 96.94 87 THR A N 1
ATOM 705 C CA . THR A 1 87 ? -11.385 1.871 6.047 1.00 96.94 87 THR A CA 1
ATOM 706 C C . THR A 1 87 ? -10.034 1.432 6.584 1.00 96.94 87 THR A C 1
ATOM 708 O O . THR A 1 87 ? -9.293 2.256 7.129 1.00 96.94 87 THR A O 1
ATOM 711 N N . GLU A 1 88 ? -9.722 0.158 6.394 1.00 98.00 88 GLU A N 1
ATOM 712 C CA . GLU A 1 88 ? -8.419 -0.424 6.684 1.00 98.00 88 GLU A CA 1
ATOM 713 C C . GLU A 1 88 ? -7.810 -1.054 5.431 1.00 98.00 88 GLU A C 1
ATOM 715 O O . GLU A 1 88 ? -8.521 -1.427 4.498 1.00 98.00 88 GLU A O 1
ATOM 720 N N . TYR A 1 89 ? -6.486 -1.143 5.425 1.00 98.50 89 TYR A N 1
ATOM 721 C CA . TYR A 1 89 ? -5.675 -1.733 4.371 1.00 98.50 89 TYR A CA 1
ATOM 722 C C . TYR A 1 89 ? -4.779 -2.807 4.985 1.00 98.50 89 TYR A C 1
ATOM 724 O O . TYR A 1 89 ? -4.122 -2.547 5.995 1.00 98.50 89 TYR A O 1
ATOM 732 N N . SER A 1 90 ? -4.733 -3.986 4.377 1.00 97.94 90 SER A N 1
ATOM 733 C CA . SER A 1 90 ? -3.846 -5.083 4.777 1.00 97.94 90 SER A CA 1
ATOM 734 C C . SER A 1 90 ? -3.048 -5.577 3.580 1.00 97.94 90 SER A C 1
ATOM 736 O O . SER A 1 90 ? -3.544 -5.501 2.461 1.00 97.94 90 SER A O 1
ATOM 738 N N . LEU A 1 91 ? -1.840 -6.084 3.818 1.00 96.19 91 LEU A N 1
ATOM 739 C CA . LEU A 1 91 ? -1.156 -6.955 2.856 1.00 96.19 91 LEU A CA 1
ATOM 740 C C . LEU A 1 91 ? -1.896 -8.294 2.731 1.00 96.19 91 LEU A C 1
ATOM 742 O O . LEU A 1 91 ? -2.664 -8.620 3.672 1.00 96.19 91 LEU A O 1
#

Secondary structure (DSSP, 8-state):
--HHHHHHHHHHTTGGG-HHHHHHHHHTSTTHHHHHHHHHHH---SHHHHHHHSTT--HHHHHHHHHHHHHTTSSEEEEE--SS-EEEEE-

Radius of gyration: 17.87 Å; chains: 1; bounding box: 44×34×47 Å

Sequence (91 aa):
MNMIELQEHLENFGMIACPVDNSLKIFGQKYALHIVRNMLVLKQNRFGQFLRSIEGINTKTLSIRLRELEDFGIIKRTILPTRPVQTEYSL